Protein AF-A0A949MFD6-F1 (afdb_monomer)

Sequence (66 aa):
THAAFLDANLAHRAAFFYAPKILGGRNARKAVGGDGVNKLSEAIPLRDVHWRRVGKDLLLTARIEK

Mean predicted aligned error: 3.91 Å

Structure (mmCIF, N/CA/C/O backbone):
data_AF-A0A949MFD6-F1
#
_entry.id   AF-A0A949MFD6-F1
#
loop_
_atom_site.group_PDB
_atom_site.id
_atom_site.type_symbol
_atom_site.label_atom_id
_atom_site.label_alt_id
_atom_site.label_comp_id
_atom_site.label_asym_id
_atom_site.label_entity_id
_atom_site.label_seq_id
_atom_site.pdbx_PDB_ins_code
_atom_site.Cartn_x
_atom_site.Cartn_y
_atom_site.Cartn_z
_atom_site.occupancy
_atom_site.B_iso_or_equiv
_atom_sit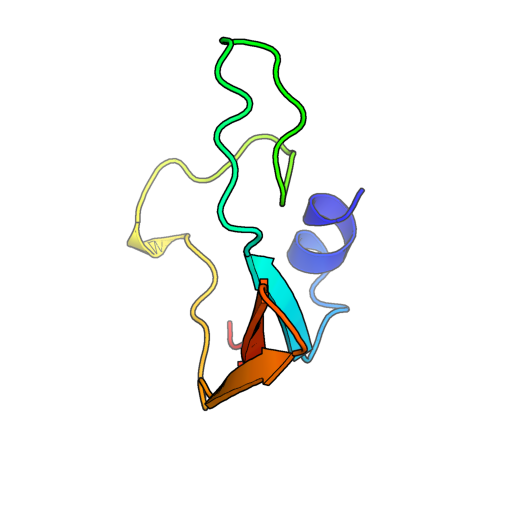e.auth_seq_id
_atom_site.auth_comp_id
_atom_site.auth_asym_id
_atom_site.auth_atom_id
_atom_site.pdbx_PDB_model_num
ATOM 1 N N . THR A 1 1 ? 8.204 -12.198 -5.086 1.00 72.06 1 THR A N 1
ATOM 2 C CA . THR A 1 1 ? 7.795 -11.118 -4.151 1.00 72.06 1 THR A CA 1
ATOM 3 C C . THR A 1 1 ? 6.403 -10.637 -4.533 1.00 72.06 1 THR A C 1
ATOM 5 O O . THR A 1 1 ? 5.940 -11.022 -5.599 1.00 72.06 1 THR A O 1
ATOM 8 N N . HIS A 1 2 ? 5.716 -9.829 -3.711 1.00 82.50 2 HIS A N 1
ATOM 9 C CA . HIS A 1 2 ? 4.417 -9.262 -4.118 1.00 82.50 2 HIS A CA 1
ATOM 10 C C . HIS A 1 2 ? 4.528 -8.439 -5.414 1.00 82.50 2 HIS A C 1
ATOM 12 O O . HIS A 1 2 ? 3.668 -8.598 -6.270 1.00 82.50 2 HIS A O 1
ATOM 18 N N . ALA A 1 3 ? 5.611 -7.667 -5.610 1.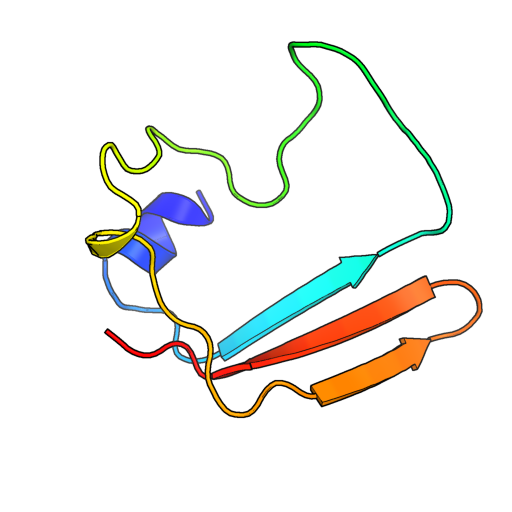00 83.00 3 ALA A N 1
ATOM 19 C CA . ALA A 1 3 ? 5.860 -6.973 -6.880 1.00 83.00 3 ALA A CA 1
ATOM 20 C C . ALA A 1 3 ? 5.961 -7.928 -8.066 1.00 83.00 3 ALA A C 1
ATOM 22 O O . ALA A 1 3 ? 5.170 -7.788 -8.979 1.00 83.00 3 ALA A O 1
ATOM 23 N N . ALA A 1 4 ? 6.803 -8.968 -8.016 1.00 84.00 4 ALA A N 1
ATOM 24 C CA . ALA A 1 4 ? 6.941 -9.887 -9.154 1.00 84.00 4 ALA A CA 1
ATOM 25 C C . ALA A 1 4 ? 5.600 -10.513 -9.600 1.00 84.00 4 ALA A C 1
ATOM 27 O O . ALA A 1 4 ? 5.391 -10.769 -10.781 1.00 84.00 4 ALA A O 1
ATOM 28 N N . PHE A 1 5 ? 4.674 -10.739 -8.661 1.00 88.25 5 PHE A N 1
ATOM 29 C CA . PHE A 1 5 ? 3.339 -11.266 -8.954 1.00 88.25 5 PHE A CA 1
ATOM 30 C C . PHE A 1 5 ? 2.405 -10.220 -9.597 1.00 88.25 5 PHE A C 1
ATOM 32 O O . PHE A 1 5 ? 1.586 -10.557 -10.452 1.00 88.25 5 PHE A O 1
ATOM 39 N N . LEU A 1 6 ? 2.549 -8.951 -9.199 1.00 87.56 6 LEU A N 1
ATOM 40 C CA . LEU A 1 6 ? 1.877 -7.798 -9.805 1.00 87.56 6 LEU A CA 1
ATOM 41 C C . LEU A 1 6 ? 2.449 -7.481 -11.199 1.00 87.56 6 LEU A C 1
ATOM 43 O O . LEU A 1 6 ? 1.695 -7.225 -12.138 1.00 87.56 6 LEU A O 1
ATOM 47 N N . ASP A 1 7 ? 3.769 -7.561 -11.355 1.00 85.25 7 ASP A N 1
ATOM 48 C CA . ASP A 1 7 ? 4.483 -7.302 -12.606 1.00 85.25 7 ASP A CA 1
ATOM 49 C C . ASP A 1 7 ? 4.110 -8.337 -13.670 1.00 85.25 7 ASP A C 1
ATOM 51 O O . ASP A 1 7 ? 3.798 -7.968 -14.803 1.00 85.25 7 ASP A O 1
ATOM 55 N N . ALA A 1 8 ? 4.026 -9.613 -13.273 1.00 87.50 8 ALA A N 1
ATOM 56 C CA . ALA A 1 8 ? 3.586 -10.726 -14.116 1.00 87.50 8 ALA A CA 1
ATOM 57 C C . ALA A 1 8 ? 2.071 -10.747 -14.407 1.00 87.50 8 ALA A C 1
ATOM 59 O O . ALA A 1 8 ? 1.600 -11.656 -15.085 1.00 87.50 8 ALA A O 1
ATOM 60 N N . ASN A 1 9 ? 1.302 -9.775 -13.904 1.00 84.38 9 ASN A N 1
ATOM 61 C CA . ASN A 1 9 ? -0.143 -9.659 -14.122 1.00 84.38 9 ASN A CA 1
ATOM 62 C C . ASN A 1 9 ? -0.957 -10.894 -13.686 1.00 84.38 9 ASN A C 1
ATOM 64 O O . ASN A 1 9 ? -1.944 -11.269 -14.314 1.00 84.38 9 ASN A O 1
ATOM 68 N N . LEU A 1 10 ? -0.538 -11.547 -12.603 1.00 89.38 10 LEU A N 1
ATOM 69 C CA . LEU A 1 10 ? -1.214 -12.741 -12.079 1.00 89.38 10 LEU A CA 1
ATOM 70 C C . LEU A 1 10 ? -2.224 -12.403 -10.971 1.00 89.38 10 LEU A C 1
ATOM 72 O O . LEU A 1 10 ? -3.025 -13.242 -10.551 1.00 89.38 10 LEU A O 1
ATOM 76 N N . ALA A 1 11 ? -2.185 -11.167 -10.474 1.00 91.50 11 ALA A N 1
ATOM 77 C CA . ALA A 1 11 ? -3.037 -10.686 -9.402 1.00 91.50 11 ALA A CA 1
ATOM 78 C C . ALA A 1 11 ? -4.279 -9.975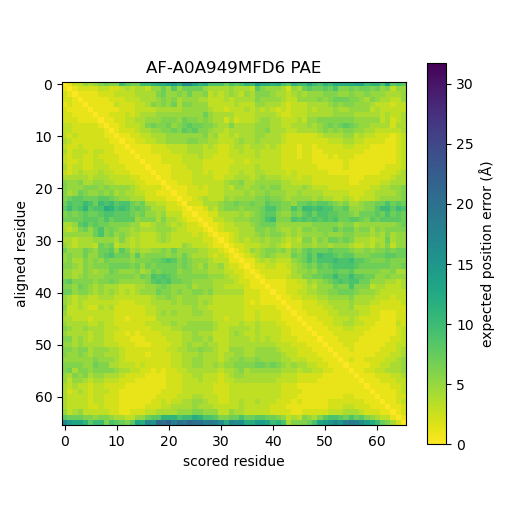 -9.952 1.00 91.50 11 ALA A C 1
ATOM 80 O O . ALA A 1 11 ? -4.175 -9.005 -10.691 1.00 91.50 11 ALA A O 1
ATOM 81 N N . HIS A 1 12 ? -5.456 -10.405 -9.500 1.00 92.62 12 HIS A N 1
ATOM 82 C CA . HIS A 1 12 ? -6.741 -9.825 -9.913 1.00 92.62 12 HIS A CA 1
ATOM 83 C C . HIS A 1 12 ? -7.362 -8.927 -8.831 1.00 92.62 12 HIS A C 1
ATOM 85 O O . HIS A 1 12 ? -8.191 -8.060 -9.107 1.00 92.62 12 HIS A O 1
ATOM 91 N N . ARG A 1 13 ? -6.985 -9.149 -7.567 1.00 94.75 13 ARG A N 1
ATOM 92 C CA . ARG A 1 13 ? -7.469 -8.414 -6.396 1.00 94.75 13 ARG A CA 1
ATOM 93 C C . ARG A 1 13 ? -6.344 -8.204 -5.393 1.00 94.75 13 ARG A C 1
ATOM 95 O O . ARG A 1 13 ? -5.480 -9.065 -5.244 1.00 94.75 13 ARG A O 1
ATOM 102 N N . ALA A 1 14 ? -6.404 -7.088 -4.675 1.00 95.50 14 ALA A N 1
ATOM 103 C CA . ALA A 1 14 ? -5.504 -6.760 -3.577 1.00 95.50 14 ALA A CA 1
ATOM 104 C C . ALA A 1 14 ? -6.282 -6.563 -2.271 1.00 95.50 14 ALA A C 1
ATOM 106 O O . ALA A 1 14 ? -7.424 -6.096 -2.280 1.00 95.50 14 ALA A O 1
ATOM 107 N N . ALA A 1 15 ? -5.638 -6.896 -1.152 1.00 96.50 15 ALA A N 1
ATOM 108 C CA . ALA A 1 15 ? -6.130 -6.657 0.199 1.00 96.50 15 ALA A CA 1
ATOM 109 C C . ALA A 1 15 ? -5.005 -6.052 1.053 1.00 96.50 15 ALA A C 1
ATOM 111 O O . ALA A 1 15 ? -3.952 -6.669 1.206 1.00 96.50 15 ALA A O 1
ATOM 112 N N . PHE A 1 16 ? -5.228 -4.862 1.613 1.00 96.38 16 PHE A N 1
ATOM 113 C CA . PHE A 1 16 ? -4.269 -4.156 2.465 1.00 96.38 16 PHE A CA 1
ATOM 114 C C . PHE A 1 16 ? -4.839 -3.954 3.866 1.00 96.38 16 PHE A C 1
ATOM 116 O O . PHE A 1 16 ? -5.928 -3.403 4.018 1.00 96.38 16 PHE A O 1
ATOM 123 N N . PHE A 1 17 ? -4.080 -4.359 4.886 1.00 96.25 17 PHE A N 1
ATOM 124 C CA . PHE A 1 17 ? -4.422 -4.141 6.290 1.00 96.25 17 PHE 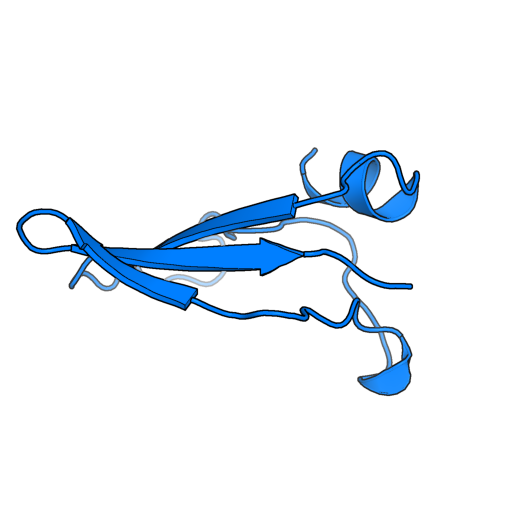A CA 1
ATOM 125 C C . PHE A 1 17 ? -3.601 -2.984 6.863 1.00 96.25 17 PHE A C 1
ATOM 127 O O . PHE A 1 17 ? -2.371 -3.008 6.832 1.00 96.25 17 PHE A O 1
ATOM 134 N N . TYR A 1 18 ? -4.290 -1.991 7.415 1.00 95.81 18 TYR A N 1
ATOM 135 C CA . TYR A 1 18 ? -3.711 -0.812 8.042 1.00 95.81 18 TYR A CA 1
ATOM 136 C C . TYR A 1 18 ? -3.963 -0.861 9.545 1.00 95.81 18 TYR A C 1
ATOM 138 O O . TYR A 1 18 ? -5.079 -0.627 10.013 1.00 95.81 18 TYR A O 1
ATOM 146 N N . A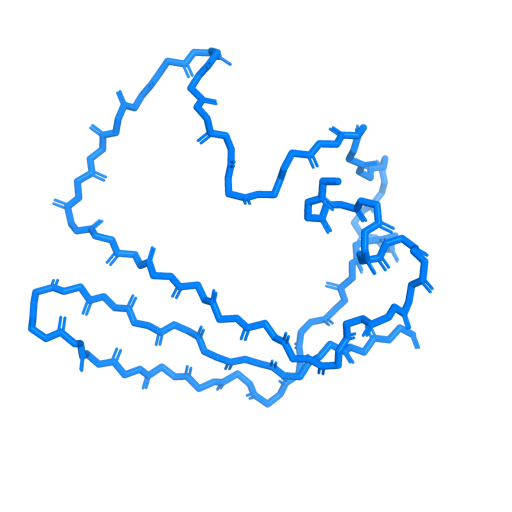LA A 1 19 ? -2.908 -1.159 10.300 1.00 96.44 19 ALA A N 1
ATOM 147 C CA . ALA A 1 19 ? -2.933 -1.072 11.752 1.00 96.44 19 ALA A CA 1
ATOM 148 C C . ALA A 1 19 ? -2.700 0.379 12.214 1.00 96.44 19 ALA A C 1
ATOM 150 O O . ALA A 1 19 ? -1.934 1.102 11.571 1.00 96.44 19 ALA A O 1
ATOM 151 N N . PRO A 1 20 ? -3.266 0.807 13.358 1.00 95.62 20 PRO A N 1
ATOM 152 C CA . PRO A 1 20 ? -3.021 2.128 13.940 1.00 95.62 20 PRO A CA 1
ATOM 153 C C . PRO A 1 20 ? -1.645 2.176 14.634 1.00 95.62 20 PRO A C 1
ATOM 155 O O . PRO A 1 20 ? -1.545 2.379 15.843 1.00 95.62 20 PRO A O 1
ATOM 158 N N . LYS A 1 21 ? -0.572 1.889 13.888 1.00 94.50 21 LYS A N 1
ATOM 159 C CA . LYS A 1 21 ? 0.813 1.812 14.370 1.00 94.50 21 LYS A CA 1
ATOM 160 C C . LYS A 1 21 ? 1.778 2.353 13.318 1.00 94.50 21 LYS A C 1
ATOM 162 O O . LYS A 1 21 ? 1.612 2.091 12.131 1.00 94.50 21 LYS A O 1
ATOM 167 N N . ILE A 1 22 ? 2.826 3.039 13.770 1.00 92.69 22 ILE A N 1
ATOM 168 C CA . ILE A 1 22 ? 3.884 3.587 12.916 1.00 92.69 22 ILE A CA 1
ATOM 169 C C . ILE A 1 22 ? 5.180 2.844 13.228 1.00 92.69 22 ILE A C 1
ATOM 171 O O . ILE A 1 22 ? 5.637 2.851 14.366 1.00 92.69 22 ILE A O 1
ATOM 175 N N . LEU A 1 23 ? 5.754 2.184 12.221 1.00 92.19 23 LEU A N 1
ATOM 176 C CA . LEU A 1 23 ? 7.027 1.465 12.354 1.00 92.19 23 LEU A CA 1
ATOM 177 C C . LEU A 1 23 ? 8.235 2.391 12.135 1.00 92.19 23 LEU A C 1
ATOM 179 O O . LEU A 1 23 ? 9.212 2.289 12.867 1.00 92.19 23 LEU A O 1
ATOM 183 N N . GLY A 1 24 ? 8.157 3.312 11.165 1.00 90.12 24 GLY A N 1
ATOM 184 C CA . GLY A 1 24 ? 9.271 4.195 10.793 1.00 90.12 24 GLY A CA 1
ATOM 185 C C . GLY A 1 24 ? 10.507 3.446 10.265 1.00 90.12 24 GLY A C 1
ATOM 186 O O . GLY A 1 24 ? 10.545 2.222 10.251 1.00 90.12 24 GLY A O 1
ATOM 187 N N . GLY A 1 25 ? 11.531 4.185 9.828 1.00 89.50 25 GLY A N 1
ATOM 188 C CA . GLY A 1 25 ? 12.828 3.629 9.416 1.00 89.50 25 GLY A CA 1
ATOM 189 C C . GLY A 1 25 ? 13.004 3.440 7.903 1.00 89.50 25 GLY A C 1
ATOM 190 O O . GLY A 1 25 ? 12.151 2.887 7.213 1.00 89.50 25 GLY A O 1
ATOM 191 N N . ARG A 1 26 ? 14.168 3.864 7.385 1.00 89.44 26 ARG A N 1
ATOM 192 C CA . ARG A 1 26 ? 14.518 3.826 5.948 1.00 89.44 26 ARG A CA 1
ATOM 193 C C . ARG A 1 26 ? 14.455 2.420 5.341 1.00 89.44 26 ARG A C 1
ATOM 195 O O . ARG A 1 26 ? 14.091 2.270 4.180 1.00 89.44 26 ARG A O 1
ATOM 202 N N . ASN A 1 27 ? 14.792 1.413 6.143 1.00 88.06 27 ASN A N 1
ATOM 203 C CA . ASN A 1 27 ? 14.855 0.010 5.731 1.00 88.06 27 ASN A CA 1
ATOM 204 C C . ASN A 1 27 ? 13.664 -0.809 6.251 1.00 88.06 27 ASN A C 1
ATOM 206 O O . ASN A 1 27 ? 13.715 -2.038 6.250 1.00 88.06 27 ASN A O 1
ATOM 210 N N . ALA A 1 28 ? 12.604 -0.154 6.735 1.00 88.62 28 ALA A N 1
ATOM 211 C CA . ALA A 1 28 ? 11.413 -0.859 7.177 1.00 88.62 28 ALA A CA 1
ATOM 212 C C . ALA A 1 28 ? 10.787 -1.658 6.033 1.00 88.62 28 ALA A C 1
ATOM 214 O O . ALA A 1 28 ? 10.847 -1.285 4.857 1.00 88.62 28 ALA A O 1
ATOM 215 N N . ARG A 1 29 ? 10.161 -2.780 6.392 1.00 86.00 29 ARG A N 1
ATOM 216 C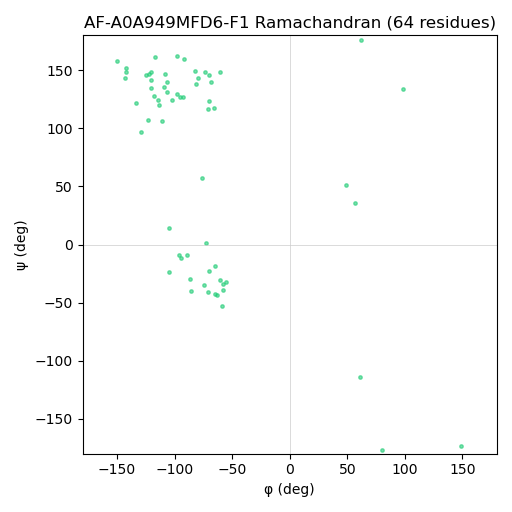 CA . ARG A 1 29 ? 9.545 -3.669 5.414 1.00 86.00 29 ARG A CA 1
ATOM 217 C C . ARG A 1 29 ? 8.365 -2.964 4.743 1.00 86.00 29 ARG A C 1
ATOM 219 O O . ARG A 1 29 ? 7.386 -2.616 5.396 1.00 86.00 29 ARG A O 1
ATOM 226 N N . LYS A 1 30 ? 8.473 -2.764 3.430 1.00 87.88 30 LYS A N 1
ATOM 227 C CA . LYS A 1 30 ? 7.424 -2.163 2.597 1.00 87.88 30 LYS A CA 1
ATOM 228 C C . LYS A 1 30 ? 6.279 -3.158 2.383 1.00 87.88 30 LYS A C 1
ATOM 230 O O . LYS A 1 30 ? 6.525 -4.360 2.291 1.00 87.88 30 LYS A O 1
ATOM 235 N N . ALA A 1 31 ? 5.051 -2.653 2.244 1.00 84.69 31 ALA A N 1
ATOM 236 C CA . ALA A 1 31 ? 3.870 -3.472 1.939 1.00 84.69 31 ALA A CA 1
ATOM 237 C C . ALA A 1 31 ? 3.979 -4.150 0.560 1.00 84.69 31 ALA A C 1
ATOM 239 O O . ALA A 1 31 ? 3.737 -5.347 0.428 1.00 84.69 31 ALA A O 1
ATOM 240 N N . VAL A 1 32 ? 4.429 -3.399 -0.448 1.00 85.75 32 VAL A N 1
ATOM 241 C CA . VAL A 1 32 ? 4.855 -3.922 -1.751 1.00 85.75 32 VAL A CA 1
ATOM 242 C C . VAL A 1 32 ? 6.290 -3.451 -1.970 1.00 85.75 32 VAL A C 1
ATOM 244 O O . VAL A 1 32 ? 6.548 -2.262 -2.129 1.00 85.75 32 VAL A O 1
ATOM 247 N N . GLY A 1 33 ? 7.243 -4.375 -1.864 1.00 82.50 33 GLY A N 1
ATOM 248 C CA . GLY A 1 33 ? 8.647 -4.129 -2.208 1.00 82.50 33 GLY A CA 1
ATOM 249 C C . GLY A 1 33 ? 8.922 -4.490 -3.664 1.00 82.50 33 GLY A C 1
ATOM 250 O O . GLY A 1 33 ? 8.179 -5.284 -4.223 1.00 82.50 33 GLY A O 1
ATOM 251 N N . GLY A 1 34 ? 9.991 -3.955 -4.242 1.00 84.56 34 GLY A N 1
ATOM 252 C CA . GLY A 1 34 ? 10.354 -4.068 -5.657 1.00 84.56 34 GLY A CA 1
ATOM 253 C C . GLY A 1 34 ? 11.101 -2.806 -6.089 1.00 84.56 34 GLY A C 1
ATOM 254 O O . GLY A 1 34 ? 11.369 -1.946 -5.241 1.00 84.56 34 GLY A O 1
ATOM 255 N N . ASP A 1 35 ? 11.390 -2.693 -7.383 1.00 85.94 35 ASP A N 1
ATOM 256 C CA . ASP A 1 35 ? 12.114 -1.543 -7.946 1.00 85.94 35 ASP A CA 1
ATOM 257 C C . ASP A 1 35 ? 11.267 -0.259 -7.944 1.00 85.94 35 ASP A C 1
ATOM 259 O O . ASP A 1 35 ? 11.799 0.846 -7.857 1.00 85.94 35 ASP A O 1
ATOM 263 N N . GLY A 1 36 ? 9.938 -0.405 -7.915 1.00 85.50 36 GLY A N 1
ATOM 264 C CA . GLY A 1 36 ? 8.998 0.712 -7.949 1.00 85.50 36 GLY A CA 1
ATOM 265 C C . GLY A 1 36 ? 8.781 1.246 -9.364 1.00 85.50 36 GLY A C 1
ATOM 266 O O . GLY A 1 36 ? 9.282 0.694 -10.338 1.00 85.50 36 GLY A O 1
ATOM 267 N N . VAL A 1 37 ? 7.988 2.310 -9.469 1.00 89.19 37 VAL A N 1
ATOM 268 C CA . VAL A 1 37 ? 7.679 2.982 -10.740 1.00 89.19 37 VAL A CA 1
ATOM 269 C C . VAL A 1 37 ? 8.373 4.336 -10.802 1.00 89.19 37 VAL A C 1
ATOM 271 O O . VAL A 1 37 ? 8.516 5.001 -9.773 1.00 89.19 37 VAL A O 1
ATOM 274 N N . ASN A 1 38 ? 8.776 4.762 -12.000 1.00 90.06 38 ASN A N 1
ATOM 275 C CA . ASN A 1 38 ? 9.431 6.058 -12.191 1.00 90.06 38 ASN A CA 1
ATOM 276 C C . ASN A 1 38 ? 8.409 7.181 -12.393 1.00 90.06 38 ASN A C 1
ATOM 278 O O . ASN A 1 38 ? 8.669 8.332 -12.040 1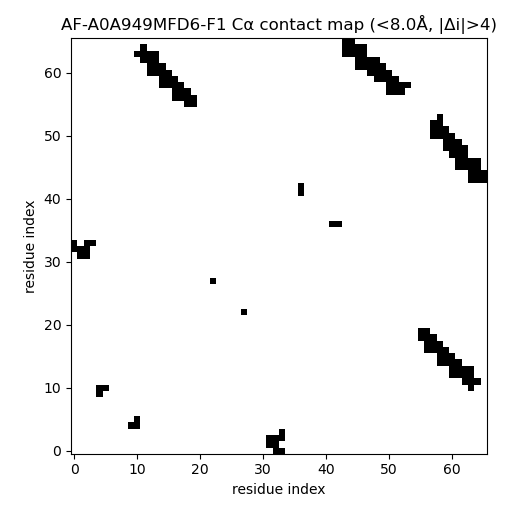.00 90.06 38 ASN A O 1
ATOM 282 N N . LYS A 1 39 ? 7.241 6.853 -12.958 1.00 91.44 39 LYS A N 1
ATOM 283 C CA . LYS A 1 39 ? 6.144 7.797 -13.202 1.00 91.44 39 LYS A CA 1
ATOM 284 C C . LYS A 1 39 ? 4.855 7.304 -12.565 1.00 91.44 39 LYS A C 1
ATOM 286 O O . LYS A 1 39 ? 4.559 6.116 -12.576 1.00 91.44 39 LYS A O 1
ATOM 291 N N . LEU A 1 40 ? 4.027 8.231 -12.082 1.00 88.25 40 LEU A N 1
ATOM 292 C CA . LEU A 1 40 ? 2.723 7.884 -11.507 1.00 88.25 40 LEU A CA 1
ATOM 293 C C . LEU A 1 40 ? 1.798 7.192 -12.524 1.00 88.25 40 LEU A C 1
ATOM 295 O O . LEU A 1 40 ? 1.007 6.342 -12.142 1.00 88.25 40 LEU A O 1
ATOM 299 N N . SER A 1 41 ? 1.935 7.507 -13.815 1.00 90.25 41 SER A N 1
ATOM 300 C CA . SER A 1 41 ? 1.202 6.847 -14.905 1.00 90.25 41 SER A CA 1
ATOM 301 C C . SER A 1 41 ? 1.551 5.366 -15.087 1.00 90.25 41 SER A C 1
ATOM 303 O O . SER A 1 41 ? 0.802 4.650 -15.735 1.00 90.25 41 SER A O 1
ATOM 305 N N . GLU A 1 42 ? 2.692 4.915 -14.559 1.00 89.19 42 GLU A N 1
ATOM 306 C CA . GLU A 1 42 ? 3.120 3.510 -14.583 1.00 89.19 42 GLU A CA 1
ATOM 307 C C . GLU A 1 42 ? 2.606 2.744 -13.349 1.00 89.19 42 GLU A C 1
ATOM 309 O O . GLU A 1 42 ? 2.744 1.523 -13.274 1.00 89.19 42 GLU A O 1
ATOM 314 N N . ALA A 1 43 ? 2.031 3.446 -12.363 1.00 91.38 43 ALA A N 1
ATOM 315 C CA . ALA A 1 43 ? 1.477 2.820 -11.174 1.00 91.38 43 ALA A CA 1
ATOM 316 C C . ALA A 1 43 ? 0.232 2.001 -11.526 1.00 91.38 43 ALA A C 1
ATOM 318 O O . ALA A 1 43 ? -0.617 2.434 -12.301 1.00 91.38 43 ALA A O 1
ATOM 319 N N . ILE A 1 44 ? 0.106 0.832 -10.902 1.00 90.81 44 ILE A N 1
ATOM 320 C CA . ILE A 1 44 ? -1.028 -0.068 -11.110 1.00 90.81 44 ILE A CA 1
ATOM 321 C C . ILE A 1 44 ? -2.283 0.549 -10.467 1.00 90.81 44 ILE A C 1
ATOM 323 O O . ILE A 1 44 ? -2.306 0.711 -9.239 1.00 90.81 44 ILE A O 1
ATOM 327 N N . PRO A 1 45 ? -3.327 0.895 -11.243 1.00 93.31 45 PRO A N 1
ATOM 328 C CA . PRO A 1 45 ? -4.555 1.431 -10.682 1.00 93.31 45 PRO A CA 1
ATOM 329 C C . PRO A 1 45 ? -5.340 0.365 -9.905 1.00 93.31 45 PRO A C 1
ATOM 331 O O . PRO A 1 45 ? -5.396 -0.814 -10.258 1.00 93.31 45 PRO A O 1
ATOM 334 N N . LEU A 1 46 ? -5.997 0.814 -8.835 1.00 95.06 46 LEU A N 1
ATOM 335 C CA . LEU A 1 46 ? -6.949 0.016 -8.068 1.00 95.06 46 LEU A CA 1
ATOM 336 C C . LEU A 1 46 ? -8.373 0.502 -8.358 1.00 95.06 46 LEU A C 1
ATOM 338 O O . LEU A 1 46 ? -8.655 1.699 -8.280 1.00 95.06 46 LEU A O 1
ATOM 342 N N . ARG A 1 47 ? -9.278 -0.432 -8.660 1.00 95.44 47 ARG A N 1
ATOM 343 C CA . ARG A 1 47 ? -10.708 -0.178 -8.904 1.00 95.44 47 ARG A CA 1
ATOM 344 C C . ARG A 1 47 ? -11.578 -0.869 -7.868 1.00 95.44 47 ARG A C 1
ATOM 346 O O . ARG A 1 47 ? -11.140 -1.805 -7.201 1.00 95.44 47 ARG A O 1
ATOM 353 N N . ASP A 1 48 ? -12.825 -0.417 -7.759 1.00 96.50 48 ASP A N 1
ATOM 354 C CA . ASP A 1 48 ? -13.821 -0.947 -6.820 1.00 96.50 48 ASP A CA 1
ATOM 355 C C . ASP A 1 48 ? -13.260 -1.071 -5.403 1.00 96.50 48 ASP A C 1
ATOM 357 O O . ASP A 1 48 ? -13.279 -2.133 -4.773 1.00 96.50 48 ASP A O 1
ATOM 361 N N . VAL A 1 49 ? -12.682 0.032 -4.935 1.00 97.56 49 VAL A N 1
ATOM 362 C CA . VAL A 1 49 ? -12.055 0.116 -3.622 1.00 97.56 49 VAL A CA 1
ATOM 363 C C . VAL A 1 49 ? -13.138 0.073 -2.548 1.00 97.56 49 VAL A C 1
ATOM 365 O O . VAL A 1 49 ? -14.028 0.918 -2.516 1.00 97.56 49 VAL A O 1
ATOM 368 N N . HIS A 1 50 ? -13.029 -0.892 -1.640 1.00 98.00 50 HIS A N 1
ATOM 369 C CA . HIS A 1 50 ? -13.909 -1.038 -0.486 1.00 98.00 50 HIS A CA 1
ATOM 370 C C . HIS A 1 50 ? -13.104 -0.970 0.804 1.00 98.00 50 HIS A C 1
ATOM 372 O O . HIS A 1 50 ? -12.078 -1.640 0.943 1.00 98.00 50 HIS A O 1
ATOM 378 N N . TRP A 1 51 ? -13.615 -0.204 1.763 1.00 97.81 51 TRP A N 1
ATOM 379 C CA . TRP A 1 51 ? -13.050 -0.080 3.099 1.00 97.81 51 TRP A CA 1
ATOM 380 C C . TRP A 1 51 ? -13.945 -0.762 4.125 1.00 97.81 51 TRP A C 1
ATOM 382 O O . TRP A 1 51 ? -15.160 -0.569 4.125 1.00 97.81 51 TRP A O 1
ATOM 392 N N . ARG A 1 52 ? -13.343 -1.521 5.043 1.00 97.81 52 ARG A N 1
ATOM 393 C CA . ARG A 1 52 ? -14.027 -2.000 6.251 1.00 97.81 52 ARG A CA 1
ATOM 394 C C . ARG A 1 52 ? -13.110 -2.005 7.460 1.00 97.81 52 ARG A C 1
ATOM 396 O O . ARG A 1 52 ? -11.905 -2.204 7.340 1.00 97.81 52 ARG A O 1
ATOM 403 N N . ARG A 1 53 ? -13.696 -1.853 8.644 1.00 97.75 53 ARG A N 1
ATOM 404 C CA . ARG A 1 53 ? -12.987 -2.034 9.912 1.00 97.75 53 ARG A CA 1
ATOM 405 C C . ARG A 1 53 ? -1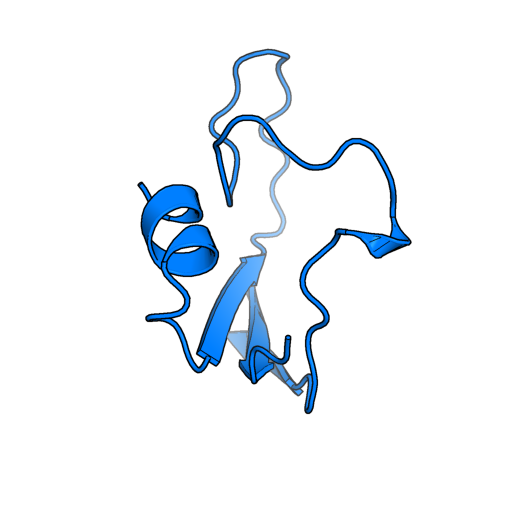2.897 -3.521 10.260 1.00 97.75 53 ARG A C 1
ATOM 407 O O . ARG A 1 53 ? -13.874 -4.253 10.112 1.00 97.75 53 ARG A O 1
ATOM 414 N N . VAL A 1 54 ? -11.736 -3.960 10.744 1.00 97.44 54 VAL A N 1
ATOM 415 C CA . VAL A 1 54 ? -11.502 -5.315 11.264 1.00 97.44 54 VAL A CA 1
ATOM 416 C C . VAL A 1 54 ? -10.854 -5.190 12.638 1.00 97.44 54 VAL A C 1
ATOM 418 O O . VAL A 1 54 ? -9.653 -4.962 12.767 1.00 97.44 54 VAL A O 1
ATOM 421 N N . GLY A 1 55 ? -11.672 -5.268 13.689 1.00 96.88 55 GLY A N 1
ATOM 422 C CA . GLY A 1 55 ? -11.223 -4.953 15.044 1.00 96.88 55 GLY A CA 1
ATOM 423 C C . GLY A 1 55 ? -10.747 -3.500 15.140 1.00 96.88 55 GLY A C 1
ATOM 424 O O . GLY A 1 55 ? -11.548 -2.573 14.993 1.00 96.88 55 GLY A O 1
ATOM 425 N N . LYS A 1 56 ? -9.447 -3.299 15.388 1.00 96.31 56 LYS A N 1
ATOM 426 C CA . LYS A 1 56 ? -8.803 -1.971 15.456 1.00 96.31 56 LYS A CA 1
ATOM 427 C C . LYS A 1 56 ? -8.132 -1.530 14.152 1.00 96.31 56 LYS A C 1
ATOM 429 O O . LYS A 1 56 ? -7.727 -0.375 14.058 1.00 96.31 56 LYS A O 1
ATOM 434 N N . ASP A 1 57 ? -8.031 -2.431 13.183 1.00 97.75 57 ASP A N 1
ATOM 435 C CA . ASP A 1 57 ? -7.352 -2.196 11.915 1.00 97.75 57 ASP A CA 1
ATOM 436 C C . ASP A 1 57 ? -8.375 -1.826 10.827 1.00 97.75 57 ASP A C 1
ATOM 438 O O . ASP A 1 57 ? -9.582 -2.075 10.956 1.00 97.75 57 ASP A O 1
ATOM 442 N N . LEU A 1 58 ? -7.891 -1.240 9.734 1.00 97.88 58 LEU A N 1
ATOM 443 C CA . LEU A 1 58 ? -8.670 -0.994 8.520 1.00 97.88 58 LEU A CA 1
ATOM 444 C C . LEU A 1 58 ? -8.234 -1.959 7.425 1.00 97.88 58 LEU A C 1
ATOM 446 O O . LEU A 1 58 ? -7.047 -2.205 7.242 1.00 97.88 58 LEU A O 1
ATOM 450 N N . LEU A 1 59 ? -9.192 -2.473 6.668 1.00 98.06 59 LEU A N 1
ATOM 451 C CA . LEU A 1 59 ? -8.949 -3.281 5.487 1.00 98.06 59 LEU A CA 1
ATOM 452 C C . LEU A 1 59 ? -9.440 -2.537 4.249 1.00 98.06 59 LEU A C 1
ATOM 454 O O . LEU A 1 59 ? -10.621 -2.197 4.166 1.00 98.06 59 LEU A O 1
ATOM 458 N N . LEU A 1 60 ? -8.539 -2.360 3.286 1.00 98.00 60 LEU A N 1
ATOM 459 C CA . LEU A 1 60 ? -8.858 -1.999 1.911 1.00 98.00 60 LEU A CA 1
ATOM 460 C C . LEU A 1 60 ? -8.857 -3.261 1.052 1.00 98.00 60 LEU A C 1
ATOM 462 O O . LEU A 1 60 ? -7.869 -3.993 1.046 1.00 98.00 60 LEU A O 1
ATOM 466 N N . THR A 1 61 ? -9.912 -3.486 0.278 1.00 98.00 61 THR A N 1
ATOM 467 C CA . THR A 1 61 ? -9.907 -4.466 -0.818 1.00 98.00 61 THR A CA 1
ATOM 468 C C . THR A 1 61 ? -10.205 -3.780 -2.139 1.00 98.00 61 THR A C 1
ATOM 470 O O . THR A 1 61 ? -11.063 -2.902 -2.178 1.00 98.00 61 THR A O 1
ATOM 473 N N . ALA A 1 62 ? -9.546 -4.196 -3.216 1.00 97.69 62 ALA A N 1
ATOM 474 C CA . ALA A 1 62 ? -9.751 -3.622 -4.543 1.00 97.69 62 ALA A CA 1
ATOM 475 C C . ALA A 1 62 ? -9.507 -4.649 -5.654 1.00 97.69 62 ALA A C 1
ATOM 477 O O . ALA A 1 62 ? -8.800 -5.641 -5.446 1.00 97.69 62 ALA A O 1
ATOM 478 N N . ARG A 1 63 ? -10.074 -4.402 -6.838 1.00 96.62 63 ARG A N 1
ATOM 479 C CA . ARG A 1 63 ? -9.656 -5.053 -8.085 1.00 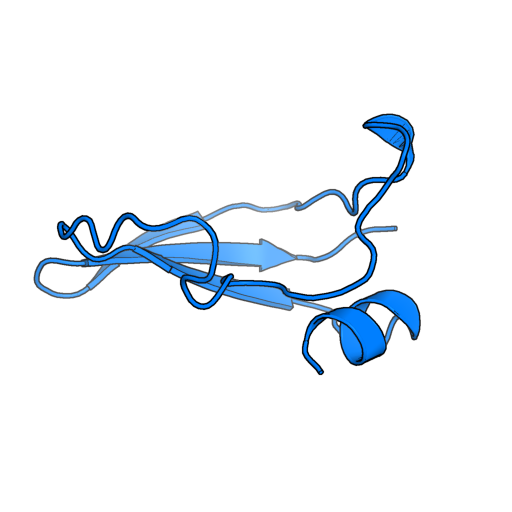96.62 63 ARG A CA 1
ATOM 480 C C . ARG A 1 63 ? -8.406 -4.370 -8.627 1.00 96.62 63 ARG A C 1
ATOM 482 O O . ARG A 1 63 ? -8.262 -3.155 -8.507 1.00 96.62 63 ARG A O 1
ATOM 489 N N . ILE A 1 64 ? -7.521 -5.170 -9.203 1.00 94.31 64 ILE A N 1
ATOM 490 C CA . ILE A 1 64 ? -6.323 -4.695 -9.891 1.00 94.31 64 ILE A CA 1
ATOM 491 C C . ILE A 1 64 ? -6.682 -4.539 -11.366 1.00 94.31 64 ILE A C 1
ATOM 493 O O . ILE A 1 64 ? -7.221 -5.470 -11.962 1.00 94.31 64 ILE A O 1
ATOM 497 N N . GLU A 1 65 ? -6.424 -3.362 -11.926 1.00 83.75 65 GLU A N 1
ATOM 498 C CA . GLU A 1 65 ? -6.629 -3.067 -13.343 1.00 83.75 65 GLU A CA 1
ATOM 499 C C . GLU A 1 65 ? -5.292 -2.616 -13.937 1.00 83.75 65 GLU A C 1
ATOM 501 O O . GLU A 1 65 ? -4.465 -2.040 -13.229 1.00 83.75 65 GLU A O 1
ATOM 506 N N . LYS A 1 66 ? -5.047 -2.929 -15.205 1.00 66.69 66 LYS A N 1
ATOM 507 C CA . LYS A 1 66 ? -3.839 -2.536 -15.925 1.00 66.69 66 LYS A CA 1
ATOM 508 C C . LYS A 1 66 ? -4.228 -2.106 -17.328 1.00 66.69 66 LYS A C 1
ATOM 510 O O . LYS A 1 66 ? -5.110 -2.786 -17.900 1.00 66.69 66 LYS A O 1
#

Radius of gyration: 13.28 Å; Cα contacts (8 Å, |Δi|>4): 79; chains: 1; bounding box: 29×21×31 Å

Solvent-accessible surface area (backbone atoms only — not comparable to full-atom values): 4328 Å² total; per-residue (Å²): 102,71,33,59,42,54,74,69,66,74,53,60,61,51,77,48,78,46,61,94,71,83,83,70,68,97,84,49,88,59,95,71,51,74,94,77,68,93,46,80,88,69,51,78,50,74,39,80,74,44,79,47,77,55,92,84,27,38,35,42,36,25,36,51,48,132

pLDDT: mean 91.1, std 6.22, range [66.69, 98.06]

Nearest PDB structures (foldseek):
  6p8c-assembly1_B  TM=9.359E-01  e=2.281E-04  Methanothermobacter thermautotrophicus str. Delta H
  2azn-assembly1_A  TM=9.210E-01  e=3.160E-03  Methanocaldococcus jannaschii
  2b3z-assembly1_D  TM=8.892E-01  e=6.397E-03  Bacillus subtilis
  3zpg-assembly1_A-2  TM=8.881E-01  e=2.459E-02  Acinetobacter baumannii
  4ha9-assembly1_B  TM=7.529E-01  e=1.074E-01  Saccharomyces cerevisiae S288C

Foldseek 3Di:
DQVVCVVVVVAFKDKDKAAPDDDDDPPDDDPDDDPDDPDPVPDWDWAPWDWDDDPRIIMIMTTTDD

Secondary structure (DSSP, 8-state):
-HHHHHHTT--SEEEEEE-S-----TTPPPSS-SS--SSGGGSPPEEEEEEEEETTEEEEEEEE--